Protein AF-A0A5S4GAD7-F1 (afdb_monomer)

Foldseek 3Di:
DAFPDKAWAEEAQVVCVVPPDGHVYYDDHFKTKIKTFDAAFDKDDWDFAQFWKKKKFWPDAKKWKFWDPVRHTDPIDGGDIDTGDGPTIMMIHGNGCVPPVDDRPDPGGTIMMMITHHD

Radius of gyration: 14.47 Å; Cα contacts (8 Å, |Δi|>4): 299; chains: 1; bounding box: 38×26×34 Å

Mean predicted aligned error: 8.07 Å

Structure (mmCIF, N/CA/C/O backbone):
data_AF-A0A5S4GAD7-F1
#
_entry.id   AF-A0A5S4GAD7-F1
#
loop_
_atom_site.group_PDB
_atom_site.id
_atom_site.type_symbol
_atom_site.label_atom_id
_atom_site.label_alt_id
_atom_site.label_comp_id
_atom_site.label_asym_id
_atom_site.label_entity_id
_atom_site.label_seq_id
_atom_site.pdbx_PDB_ins_code
_atom_site.Cartn_x
_atom_site.Cartn_y
_atom_site.Cartn_z
_atom_site.occupancy
_atom_site.B_iso_or_equiv
_atom_site.auth_seq_id
_atom_site.auth_comp_id
_atom_site.auth_asym_id
_atom_site.auth_atom_id
_atom_site.pdbx_PDB_model_num
ATOM 1 N N . MET A 1 1 ? -11.001 7.924 -0.600 1.00 50.38 1 MET A N 1
ATOM 2 C CA . MET A 1 1 ? -9.748 8.706 -0.636 1.00 50.38 1 MET A CA 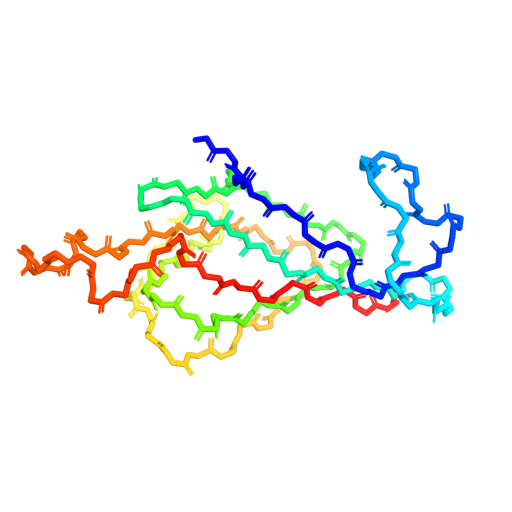1
ATO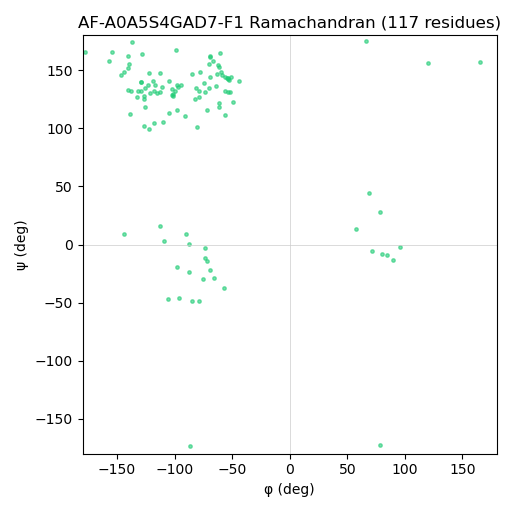M 3 C C . MET A 1 1 ? -8.569 7.747 -0.502 1.00 50.38 1 MET A C 1
ATOM 5 O O . MET A 1 1 ? -8.764 6.618 -0.060 1.00 50.38 1 MET A O 1
ATOM 9 N N . ALA A 1 2 ? -7.377 8.144 -0.961 1.00 71.88 2 ALA A N 1
ATOM 10 C CA . ALA A 1 2 ? -6.158 7.331 -0.879 1.00 71.88 2 ALA A CA 1
ATOM 11 C C . ALA A 1 2 ? -5.430 7.535 0.471 1.00 71.88 2 ALA A C 1
ATOM 13 O O . ALA A 1 2 ? -5.966 8.167 1.375 1.00 71.88 2 ALA A O 1
ATOM 14 N N . ALA A 1 3 ? -4.233 6.962 0.621 1.00 77.06 3 ALA A N 1
ATOM 15 C CA . ALA A 1 3 ? -3.405 7.035 1.829 1.00 77.06 3 ALA A CA 1
ATOM 16 C C . ALA A 1 3 ? -3.322 8.442 2.458 1.00 77.06 3 ALA A C 1
ATOM 18 O O . ALA A 1 3 ? -3.162 9.427 1.743 1.00 77.06 3 ALA A O 1
ATOM 19 N N . LYS A 1 4 ? -3.354 8.516 3.798 1.00 84.62 4 LYS A N 1
ATOM 20 C CA . LYS A 1 4 ? -3.134 9.759 4.557 1.00 84.62 4 LYS A CA 1
ATOM 21 C C . LYS A 1 4 ? -1.650 10.095 4.645 1.00 84.62 4 LYS A C 1
ATOM 23 O O . LYS A 1 4 ? -1.272 11.225 4.375 1.00 84.62 4 LYS A O 1
ATOM 28 N N . ASN A 1 5 ? -0.832 9.112 5.018 1.00 86.88 5 ASN A N 1
ATOM 29 C CA . ASN A 1 5 ? 0.620 9.248 5.075 1.00 86.88 5 ASN A CA 1
ATOM 30 C C . ASN A 1 5 ? 1.272 8.089 4.322 1.00 86.88 5 ASN A C 1
ATOM 32 O O . ASN A 1 5 ? 0.822 6.944 4.421 1.00 86.88 5 ASN A O 1
ATOM 36 N N . ILE A 1 6 ? 2.340 8.389 3.586 1.00 86.44 6 ILE A N 1
ATOM 37 C CA . ILE A 1 6 ? 3.180 7.408 2.900 1.00 86.44 6 ILE A CA 1
ATOM 38 C C . ILE A 1 6 ? 4.613 7.658 3.354 1.00 86.44 6 ILE A C 1
ATOM 40 O O . ILE A 1 6 ? 5.163 8.731 3.131 1.00 86.44 6 ILE A O 1
ATOM 44 N N . PHE A 1 7 ? 5.212 6.660 3.989 1.00 88.75 7 PHE A N 1
ATOM 45 C CA . PHE A 1 7 ? 6.607 6.669 4.401 1.00 88.75 7 PHE A CA 1
ATOM 46 C C . PHE A 1 7 ? 7.386 5.772 3.442 1.00 88.75 7 PHE A C 1
ATOM 48 O O . PHE A 1 7 ? 7.167 4.556 3.409 1.00 88.75 7 PHE A O 1
ATOM 55 N N . PHE A 1 8 ? 8.269 6.367 2.642 1.00 90.31 8 PHE A N 1
ATOM 56 C CA . PHE A 1 8 ? 9.136 5.625 1.736 1.00 90.31 8 PHE A CA 1
ATOM 57 C C . PHE A 1 8 ? 10.327 5.075 2.528 1.00 90.31 8 PHE A C 1
ATOM 59 O O . PHE A 1 8 ? 11.238 5.811 2.896 1.00 90.31 8 PHE A O 1
ATOM 66 N N . LEU A 1 9 ? 10.287 3.787 2.870 1.00 91.19 9 LEU A N 1
ATOM 67 C CA . LEU A 1 9 ? 11.286 3.186 3.751 1.00 91.19 9 LEU A CA 1
ATOM 68 C C . LEU A 1 9 ? 12.525 2.733 2.978 1.00 91.19 9 LEU A C 1
ATOM 70 O O . LEU A 1 9 ? 13.633 3.043 3.388 1.00 91.19 9 LEU A O 1
ATOM 74 N N . LEU A 1 10 ? 12.335 2.004 1.879 1.00 91.62 10 LEU A N 1
ATOM 75 C CA . LEU A 1 10 ? 13.416 1.423 1.081 1.00 91.62 10 LEU A CA 1
ATOM 76 C C . LEU A 1 10 ? 13.108 1.613 -0.401 1.00 91.62 10 LEU A C 1
ATOM 78 O O . LEU A 1 10 ? 12.000 1.272 -0.808 1.00 91.62 10 LEU A O 1
ATOM 82 N N . GLY A 1 11 ? 14.062 2.082 -1.200 1.00 90.00 11 GLY A N 1
ATOM 83 C CA . GLY A 1 11 ? 13.936 2.120 -2.658 1.00 90.00 11 GLY A CA 1
ATOM 84 C C . GLY A 1 11 ? 15.182 2.652 -3.360 1.00 90.00 11 GLY A C 1
ATOM 85 O O . GLY A 1 11 ? 16.049 3.259 -2.732 1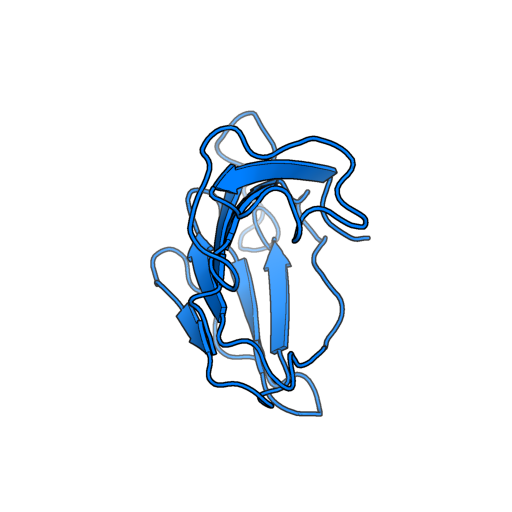.00 90.00 11 GLY A O 1
ATOM 86 N N . ALA A 1 12 ? 15.282 2.459 -4.674 1.00 84.94 12 ALA A N 1
ATOM 87 C CA . ALA A 1 12 ? 16.325 3.111 -5.460 1.00 84.94 12 ALA A CA 1
ATOM 88 C C . ALA A 1 12 ? 16.000 4.598 -5.649 1.00 84.94 12 ALA A C 1
ATOM 90 O O . ALA A 1 12 ? 14.864 4.947 -5.959 1.00 84.94 12 ALA A O 1
ATOM 91 N N . ILE A 1 13 ? 17.006 5.474 -5.547 1.00 74.25 13 ILE A N 1
ATOM 92 C CA . ILE A 1 13 ? 16.833 6.931 -5.728 1.00 74.25 13 ILE A CA 1
ATOM 93 C C . ILE A 1 13 ? 16.224 7.252 -7.100 1.00 74.25 13 ILE A C 1
ATOM 95 O O . ILE A 1 13 ? 15.371 8.125 -7.215 1.00 74.25 13 ILE A O 1
ATOM 99 N N . LYS A 1 14 ? 16.605 6.510 -8.142 1.00 73.50 14 LYS A N 1
ATOM 100 C CA . LYS A 1 14 ? 16.060 6.701 -9.492 1.00 73.50 14 LYS A CA 1
ATOM 101 C C . LYS A 1 14 ? 14.585 6.289 -9.629 1.00 73.50 14 LYS A C 1
ATOM 103 O O . LYS A 1 14 ? 13.906 6.777 -10.516 1.00 73.50 14 LYS A O 1
ATOM 108 N N . ASP A 1 15 ? 14.088 5.424 -8.742 1.00 68.50 15 ASP A N 1
ATOM 109 C CA . ASP A 1 15 ? 12.698 4.947 -8.743 1.00 68.50 15 ASP A CA 1
ATOM 110 C C . ASP A 1 15 ? 11.784 5.857 -7.890 1.00 68.50 15 ASP A C 1
ATOM 112 O O . ASP A 1 15 ? 10.634 5.515 -7.610 1.00 68.50 15 ASP A O 1
ATOM 116 N N . THR A 1 16 ? 12.299 7.011 -7.444 1.00 61.31 16 THR A N 1
ATOM 117 C CA . THR A 1 16 ? 11.574 7.989 -6.615 1.00 61.31 16 THR A CA 1
ATOM 118 C C . THR A 1 16 ? 10.767 9.001 -7.417 1.00 61.31 16 THR A C 1
ATOM 120 O O . THR A 1 16 ? 10.119 9.855 -6.814 1.00 61.31 16 THR A O 1
ATOM 123 N N . GLU A 1 17 ? 10.765 8.923 -8.751 1.00 55.28 17 GLU A N 1
ATOM 124 C CA . GLU A 1 17 ? 9.964 9.821 -9.584 1.00 55.28 17 GLU A CA 1
ATOM 125 C C . GLU A 1 17 ? 8.479 9.743 -9.175 1.00 55.28 17 GLU A C 1
ATOM 127 O O . GLU A 1 17 ? 7.813 8.720 -9.330 1.00 55.28 17 GLU A O 1
ATOM 132 N N . GLY A 1 18 ? 7.970 10.831 -8.585 1.00 56.59 18 GLY A N 1
ATOM 133 C CA . GLY A 1 18 ? 6.601 10.935 -8.063 1.00 56.59 18 GLY A CA 1
ATOM 134 C C . GLY A 1 18 ? 6.429 10.661 -6.562 1.00 56.59 18 GLY A C 1
ATOM 135 O O . GLY A 1 18 ? 5.319 10.808 -6.049 1.00 56.59 18 GLY A O 1
ATOM 136 N N . ALA A 1 19 ? 7.490 10.304 -5.833 1.00 64.69 19 ALA A N 1
ATOM 137 C CA . ALA A 1 19 ? 7.473 10.256 -4.374 1.00 64.69 19 ALA A CA 1
ATOM 138 C C . ALA A 1 19 ? 7.693 11.660 -3.790 1.00 64.69 19 ALA A C 1
ATOM 140 O O . ALA A 1 19 ? 8.589 12.392 -4.202 1.00 64.69 19 ALA A O 1
ATOM 141 N N . SER A 1 20 ? 6.889 12.038 -2.797 1.00 69.44 20 SER A N 1
ATOM 142 C CA . SER A 1 20 ? 7.007 13.331 -2.109 1.00 69.44 20 SER A CA 1
ATOM 143 C C . SER A 1 20 ? 8.205 13.409 -1.153 1.00 69.44 20 SER A C 1
ATOM 145 O O . SER A 1 20 ? 8.546 14.498 -0.696 1.00 69.44 20 SER A O 1
ATOM 147 N N . THR A 1 21 ? 8.854 12.280 -0.858 1.00 76.75 21 THR A N 1
ATOM 148 C CA . THR A 1 21 ? 10.069 12.192 -0.041 1.00 76.75 21 THR A CA 1
ATOM 149 C C . THR A 1 21 ? 11.013 11.106 -0.573 1.00 76.75 21 THR A C 1
ATOM 151 O O . THR A 1 21 ? 10.541 10.100 -1.115 1.00 76.75 21 THR A O 1
ATOM 154 N N . PRO A 1 22 ? 12.343 11.276 -0.427 1.00 83.00 22 PRO A N 1
ATOM 155 C CA . PRO A 1 22 ? 13.303 10.224 -0.749 1.00 83.00 22 PRO A CA 1
ATOM 156 C C . PRO A 1 22 ? 13.156 9.032 0.214 1.00 83.00 22 PRO A C 1
ATOM 158 O O . PRO A 1 22 ? 12.641 9.199 1.325 1.00 83.00 22 PRO A O 1
ATOM 161 N N . PRO A 1 23 ? 13.610 7.828 -0.178 1.00 89.75 23 PRO A N 1
ATOM 162 C CA . PRO A 1 23 ? 13.545 6.665 0.684 1.00 89.75 23 PRO A CA 1
ATOM 163 C C . PRO A 1 23 ? 14.520 6.816 1.857 1.00 89.75 23 PRO A C 1
ATOM 165 O O . PRO A 1 23 ? 15.623 7.338 1.695 1.00 89.75 23 PRO A O 1
ATOM 168 N N . ALA A 1 24 ? 14.131 6.328 3.034 1.00 91.12 24 ALA A N 1
ATOM 169 C CA . ALA A 1 24 ? 14.999 6.336 4.214 1.00 91.12 24 ALA A CA 1
ATOM 170 C C . ALA A 1 24 ? 16.239 5.433 4.048 1.00 91.12 24 ALA A C 1
ATOM 172 O O . ALA A 1 24 ? 17.282 5.700 4.640 1.00 91.12 24 ALA A O 1
ATOM 173 N N . LEU A 1 25 ? 16.124 4.375 3.241 1.00 91.56 25 LEU A N 1
ATOM 174 C CA . LEU A 1 25 ? 17.186 3.440 2.882 1.00 91.56 25 LEU A CA 1
ATOM 175 C C . LEU A 1 25 ? 17.237 3.273 1.361 1.00 91.56 25 LEU A C 1
ATOM 177 O O . LEU A 1 25 ? 16.205 3.156 0.699 1.00 91.56 25 LEU A O 1
ATOM 181 N N . THR A 1 26 ? 18.438 3.210 0.798 1.00 91.75 26 THR A N 1
ATOM 182 C CA . THR A 1 26 ? 18.621 2.950 -0.631 1.00 91.75 26 THR A CA 1
ATOM 183 C C . THR A 1 26 ? 18.614 1.451 -0.930 1.00 91.75 26 THR A C 1
ATOM 185 O O . THR A 1 26 ? 19.057 0.636 -0.121 1.00 91.75 26 THR A O 1
ATOM 188 N N . SER A 1 27 ? 18.106 1.073 -2.102 1.00 87.75 27 SER A N 1
ATOM 189 C CA . SER A 1 27 ? 18.173 -0.297 -2.622 1.00 87.75 27 SER A CA 1
ATOM 190 C C . SER A 1 27 ? 18.538 -0.324 -4.097 1.00 87.75 27 SER A C 1
ATOM 192 O O . SER A 1 27 ? 18.557 0.712 -4.768 1.00 87.75 27 SER A O 1
ATOM 194 N N . ASP A 1 28 ? 18.729 -1.535 -4.616 1.00 87.19 28 ASP A N 1
ATOM 195 C CA . ASP A 1 28 ? 18.762 -1.763 -6.051 1.00 87.19 28 ASP A CA 1
ATOM 196 C C . ASP A 1 28 ? 17.431 -1.373 -6.717 1.00 87.19 28 ASP A C 1
ATOM 198 O O . ASP A 1 28 ? 16.363 -1.426 -6.081 1.00 87.19 28 ASP A O 1
ATOM 202 N N . PRO A 1 29 ? 17.483 -1.000 -8.006 1.00 85.62 29 PRO A N 1
ATOM 203 C CA . PRO A 1 29 ? 16.309 -0.712 -8.818 1.00 85.62 29 PRO A CA 1
ATOM 204 C C . PRO A 1 29 ? 15.246 -1.807 -8.784 1.00 85.62 29 PRO A C 1
ATOM 206 O O . PRO A 1 29 ? 15.550 -2.998 -8.785 1.00 85.62 29 PRO A O 1
ATOM 209 N N . GLY A 1 30 ? 13.982 -1.399 -8.826 1.00 82.75 30 GLY A N 1
ATOM 210 C CA . GLY A 1 30 ? 12.833 -2.299 -8.888 1.00 82.75 30 GLY A CA 1
ATOM 211 C C . GLY A 1 30 ? 12.370 -2.823 -7.529 1.00 82.75 30 GLY A C 1
ATOM 212 O O . GLY A 1 30 ? 11.282 -3.389 -7.456 1.00 82.75 30 GLY A O 1
ATOM 213 N N . THR A 1 31 ? 13.126 -2.594 -6.451 1.00 86.75 31 THR A N 1
ATOM 214 C CA . THR A 1 31 ? 12.689 -2.920 -5.087 1.00 86.75 31 THR A CA 1
ATOM 215 C C . THR A 1 31 ? 12.167 -1.677 -4.386 1.00 86.75 31 THR A C 1
ATOM 217 O O . THR A 1 31 ? 12.826 -0.643 -4.382 1.00 86.75 31 THR A O 1
ATOM 220 N N . SER A 1 32 ? 10.996 -1.762 -3.752 1.00 88.00 32 SER A N 1
ATOM 221 C CA . SER A 1 32 ? 10.534 -0.703 -2.851 1.00 88.00 32 SER A CA 1
ATOM 222 C C . SER A 1 32 ? 9.714 -1.216 -1.669 1.00 88.00 32 SER A C 1
ATOM 224 O O . SER A 1 32 ? 8.955 -2.182 -1.782 1.00 88.00 32 SER A O 1
ATOM 226 N N . ILE A 1 33 ? 9.860 -0.545 -0.526 1.00 90.94 33 ILE A N 1
ATOM 227 C CA . ILE A 1 33 ? 9.071 -0.763 0.689 1.00 90.94 33 ILE A CA 1
ATOM 228 C C . ILE A 1 33 ? 8.474 0.565 1.130 1.00 90.94 33 ILE A C 1
ATOM 230 O O . ILE A 1 33 ? 9.191 1.536 1.378 1.00 90.94 33 ILE A O 1
ATOM 234 N N . PHE A 1 34 ? 7.156 0.574 1.293 1.00 88.81 34 PHE A N 1
ATOM 235 C CA . PHE A 1 34 ? 6.418 1.697 1.855 1.00 88.81 34 PHE A CA 1
ATOM 236 C C . PHE A 1 34 ? 5.699 1.270 3.128 1.00 88.81 34 PHE A C 1
ATOM 238 O O . PHE A 1 34 ? 5.114 0.187 3.172 1.00 88.81 34 PHE A O 1
ATOM 245 N N . ILE A 1 35 ? 5.676 2.148 4.128 1.00 89.38 35 ILE A N 1
ATOM 246 C CA . ILE A 1 35 ? 4.711 2.077 5.227 1.00 89.38 35 ILE A CA 1
ATOM 247 C C . ILE A 1 35 ? 3.631 3.107 4.933 1.00 89.38 35 ILE A C 1
ATOM 249 O O . ILE A 1 35 ? 3.927 4.261 4.635 1.00 89.38 35 ILE A O 1
ATOM 253 N N . VAL A 1 36 ? 2.372 2.695 4.986 1.00 87.19 36 VAL A N 1
ATOM 254 C CA . VAL A 1 36 ? 1.247 3.544 4.601 1.00 87.19 36 VAL A CA 1
ATOM 255 C C . VAL A 1 36 ? 0.244 3.610 5.738 1.00 87.19 36 VAL A C 1
ATOM 257 O O . VAL A 1 36 ? -0.112 2.584 6.312 1.00 87.19 36 VAL A O 1
ATOM 260 N N . GLU A 1 37 ? -0.233 4.813 6.033 1.00 88.75 37 GLU A N 1
ATOM 261 C CA . GLU A 1 37 ? -1.374 5.044 6.912 1.00 88.75 37 GLU A CA 1
ATOM 262 C C . GLU A 1 37 ? -2.616 5.354 6.092 1.00 88.75 37 GLU A C 1
ATOM 264 O O . GLU A 1 37 ? -2.593 6.200 5.194 1.00 88.75 37 GLU A O 1
ATOM 269 N N . CYS A 1 38 ? -3.729 4.717 6.439 1.00 86.50 38 CYS A N 1
ATOM 270 C CA . CYS A 1 38 ? -5.012 4.990 5.806 1.00 86.50 38 CYS A CA 1
ATOM 271 C C . CYS A 1 38 ? -6.090 5.179 6.876 1.00 86.50 38 CYS A C 1
ATOM 273 O O . CYS A 1 38 ? -6.167 4.356 7.790 1.00 86.50 38 CYS A O 1
ATOM 275 N N . PRO A 1 39 ? -6.920 6.232 6.812 1.00 88.56 39 PRO A N 1
ATOM 276 C CA . PRO A 1 39 ? -8.043 6.394 7.728 1.00 88.56 39 PRO A CA 1
ATOM 277 C C . PRO A 1 39 ? -9.069 5.256 7.592 1.00 88.56 39 PRO A C 1
ATOM 279 O O . PRO A 1 39 ? -9.182 4.654 6.522 1.00 88.56 39 PRO A O 1
ATOM 282 N N . PRO A 1 40 ? -9.845 4.948 8.647 1.00 86.88 40 PRO A N 1
ATOM 283 C CA . PRO A 1 40 ? -10.992 4.054 8.533 1.00 86.88 40 PRO A CA 1
ATOM 284 C C . PRO A 1 40 ? -11.946 4.460 7.404 1.00 86.88 40 PRO A C 1
ATOM 286 O O . PRO A 1 40 ? -12.355 5.613 7.312 1.00 86.88 40 PRO A O 1
ATOM 289 N N . GLY A 1 41 ? -12.330 3.499 6.568 1.00 86.38 41 GLY A N 1
ATOM 290 C CA . GLY A 1 41 ? -13.197 3.697 5.408 1.00 86.38 41 GLY A CA 1
ATOM 291 C C . GLY A 1 41 ? -12.471 4.027 4.106 1.00 86.38 41 GLY A C 1
ATOM 292 O O . GLY A 1 41 ? -13.090 3.896 3.049 1.00 86.38 41 GLY A O 1
ATOM 293 N N . ASP A 1 42 ? -11.185 4.364 4.163 1.00 88.75 42 ASP A N 1
ATOM 294 C CA . ASP A 1 42 ? -10.380 4.701 2.992 1.00 88.75 42 ASP A CA 1
ATOM 295 C C . ASP A 1 42 ? -9.518 3.535 2.493 1.00 88.75 42 ASP A C 1
ATOM 297 O O . ASP A 1 42 ? -9.378 2.488 3.135 1.00 88.75 42 ASP A O 1
ATOM 301 N N . GLY A 1 43 ? -8.973 3.714 1.289 1.00 86.25 43 GLY A N 1
ATOM 302 C CA . GLY A 1 43 ? -8.168 2.719 0.598 1.00 86.25 43 GLY A CA 1
ATOM 303 C C . GLY A 1 43 ? -7.976 3.044 -0.887 1.00 86.25 43 GLY A C 1
ATOM 304 O O . GLY A 1 43 ? -8.782 3.786 -1.457 1.00 86.25 43 GLY A O 1
ATOM 305 N N . PRO A 1 44 ? -6.920 2.526 -1.545 1.00 86.69 44 PRO A N 1
ATOM 306 C CA . PRO A 1 44 ? -6.783 2.652 -2.992 1.00 86.69 44 PRO A CA 1
ATOM 307 C C . PRO A 1 44 ? -7.972 2.022 -3.728 1.00 86.69 44 PRO A C 1
ATOM 309 O O . PRO A 1 44 ? -8.504 0.991 -3.313 1.00 86.69 44 PRO A O 1
ATOM 312 N N . ALA A 1 45 ? -8.340 2.626 -4.860 1.00 88.25 45 ALA A N 1
ATOM 313 C CA . ALA A 1 45 ? -9.323 2.063 -5.777 1.00 88.25 45 ALA A CA 1
ATOM 314 C C . ALA A 1 45 ? -8.866 0.703 -6.328 1.00 88.25 45 ALA A C 1
ATOM 316 O O . ALA A 1 45 ? -7.692 0.336 -6.240 1.00 88.25 45 ALA A O 1
ATOM 317 N N . LEU A 1 46 ? -9.805 -0.038 -6.908 1.00 88.88 46 LEU A N 1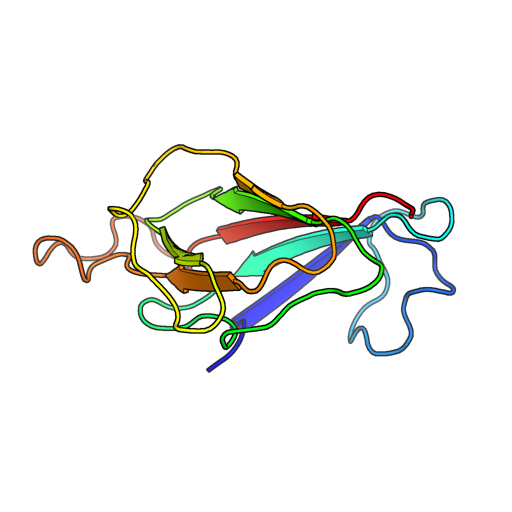
ATOM 318 C CA . LEU A 1 46 ? -9.542 -1.314 -7.560 1.00 88.88 46 LEU A CA 1
ATOM 319 C C . LEU A 1 46 ? -8.575 -1.108 -8.742 1.00 88.88 46 LEU A C 1
ATOM 321 O O . LEU A 1 46 ? -8.873 -0.342 -9.653 1.00 88.88 46 LEU A O 1
ATOM 325 N N . HIS A 1 47 ? -7.395 -1.733 -8.697 1.00 89.88 47 HIS A N 1
ATOM 326 C CA . HIS A 1 47 ? -6.362 -1.594 -9.732 1.00 89.88 47 HIS A CA 1
ATOM 327 C C . HIS A 1 47 ? -5.439 -2.820 -9.784 1.00 89.88 47 HIS A C 1
ATOM 329 O O . HIS A 1 47 ? -5.369 -3.603 -8.834 1.00 89.88 47 HIS A O 1
ATOM 335 N N . ALA A 1 48 ? -4.665 -2.950 -10.861 1.00 86.62 48 ALA A N 1
ATOM 336 C CA . ALA A 1 48 ? -3.617 -3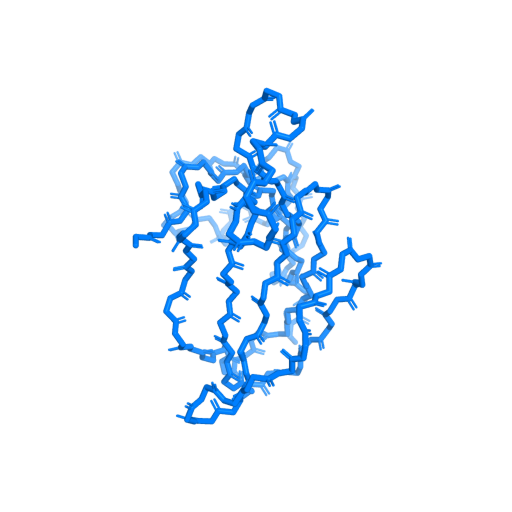.957 -11.019 1.00 86.62 48 ALA A CA 1
ATOM 337 C C . ALA A 1 48 ? -2.261 -3.288 -11.281 1.00 86.62 48 ALA A C 1
ATOM 339 O O . ALA A 1 48 ? -2.182 -2.239 -11.918 1.00 86.62 48 ALA A O 1
ATOM 340 N N . HIS A 1 49 ? -1.179 -3.907 -10.811 1.00 83.50 49 HIS A N 1
ATOM 341 C CA . HIS A 1 49 ? 0.172 -3.572 -11.264 1.00 83.50 49 HIS A CA 1
ATOM 342 C C . HIS A 1 49 ? 0.571 -4.587 -12.333 1.00 83.50 49 HIS A C 1
ATOM 344 O O . HIS A 1 49 ? 0.667 -5.775 -12.041 1.00 83.50 49 HIS A O 1
ATOM 350 N N . LEU A 1 50 ? 0.778 -4.133 -13.571 1.00 83.19 50 LEU A N 1
ATOM 351 C CA . LEU A 1 50 ? 1.019 -5.032 -14.710 1.00 83.19 50 LEU A CA 1
ATOM 352 C C . LEU A 1 50 ? 2.421 -5.638 -14.720 1.00 83.19 50 LEU A C 1
ATOM 354 O O . LEU A 1 50 ? 2.615 -6.737 -15.222 1.00 83.19 50 LEU A O 1
ATOM 358 N N . LYS A 1 51 ? 3.395 -4.910 -14.175 1.00 81.94 51 LYS A N 1
ATOM 359 C CA . LYS A 1 51 ? 4.790 -5.349 -14.126 1.00 81.94 51 LYS A CA 1
ATOM 360 C C . LYS A 1 51 ? 5.156 -5.767 -12.711 1.00 81.94 51 LYS A C 1
ATOM 362 O O . LYS A 1 51 ? 5.681 -6.847 -12.512 1.00 81.94 51 LYS A O 1
ATOM 367 N N . THR A 1 52 ? 4.806 -4.959 -11.717 1.00 77.88 52 THR A N 1
ATOM 368 C CA . THR A 1 52 ? 5.245 -5.146 -10.331 1.00 77.88 52 THR A CA 1
ATOM 369 C C . THR A 1 52 ? 4.454 -6.223 -9.589 1.00 77.88 52 THR A C 1
ATOM 371 O O . THR A 1 52 ? 3.223 -6.192 -9.552 1.00 77.88 52 THR A O 1
ATOM 374 N N . ARG A 1 53 ? 5.164 -7.131 -8.912 1.00 81.88 53 ARG A N 1
ATOM 375 C CA . ARG A 1 53 ? 4.574 -7.963 -7.854 1.00 81.88 53 ARG A CA 1
ATOM 376 C C . ARG A 1 53 ? 4.451 -7.139 -6.585 1.00 81.88 53 ARG A C 1
ATOM 378 O O . ARG A 1 53 ? 5.267 -6.264 -6.328 1.00 81.88 53 ARG A O 1
ATOM 385 N N . GLU A 1 54 ? 3.445 -7.419 -5.775 1.00 82.44 54 GLU A N 1
ATOM 386 C CA . GLU A 1 54 ? 3.199 -6.628 -4.577 1.00 82.44 54 GLU A CA 1
ATOM 387 C C . GLU A 1 54 ? 2.772 -7.512 -3.421 1.00 82.44 54 GLU A C 1
ATOM 389 O O . GLU A 1 54 ? 1.913 -8.375 -3.573 1.00 82.44 54 GLU A O 1
ATOM 394 N N . THR A 1 55 ? 3.376 -7.291 -2.261 1.00 83.44 55 THR A N 1
ATOM 395 C CA . THR A 1 55 ? 2.963 -7.902 -1.003 1.00 83.44 55 THR A CA 1
ATOM 396 C C . THR A 1 55 ? 2.474 -6.817 -0.069 1.00 83.44 55 THR A C 1
ATOM 398 O O . THR A 1 55 ? 3.135 -5.799 0.136 1.00 83.44 55 THR A O 1
ATOM 401 N N . PHE A 1 56 ? 1.304 -7.060 0.491 1.00 83.12 56 PHE A N 1
ATOM 402 C CA . PHE A 1 56 ? 0.651 -6.211 1.454 1.00 83.12 56 PHE A CA 1
ATOM 403 C C . PHE A 1 56 ? 0.650 -6.896 2.815 1.00 83.12 56 PHE A C 1
ATOM 405 O O . PHE A 1 56 ? 0.359 -8.084 2.921 1.00 83.12 56 PHE A O 1
ATOM 412 N N . MET A 1 57 ? 0.966 -6.155 3.866 1.00 85.81 57 MET A N 1
ATOM 413 C CA . MET A 1 57 ? 0.985 -6.686 5.223 1.00 85.81 57 MET A CA 1
ATOM 414 C C . MET A 1 57 ? 0.376 -5.656 6.172 1.00 85.81 57 MET A C 1
ATOM 416 O O . MET A 1 57 ? 0.977 -4.598 6.368 1.00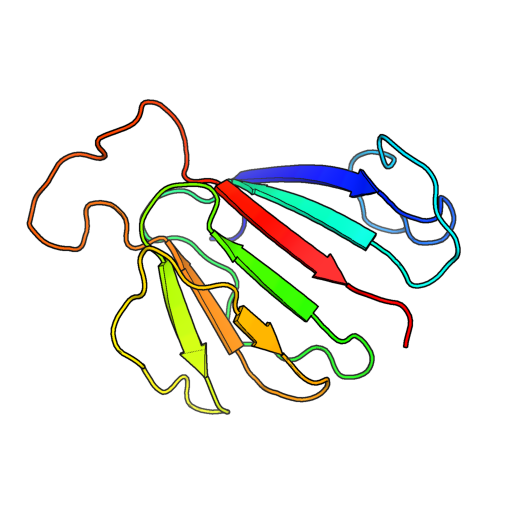 85.81 57 MET A O 1
ATOM 420 N N . PRO A 1 58 ? -0.799 -5.931 6.764 1.00 83.38 58 PRO A N 1
ATOM 421 C CA . PRO A 1 58 ? -1.303 -5.134 7.874 1.00 83.38 58 PRO A CA 1
ATOM 422 C C . PRO A 1 58 ? -0.275 -5.101 9.010 1.00 83.38 58 PRO A C 1
ATOM 424 O O . PRO A 1 58 ? 0.239 -6.146 9.399 1.00 83.38 58 PRO A O 1
ATOM 427 N N . ILE A 1 59 ? 0.021 -3.913 9.540 1.00 84.69 59 ILE A N 1
ATOM 428 C CA . ILE A 1 59 ? 0.767 -3.758 10.801 1.00 84.69 59 ILE A CA 1
ATOM 429 C C . ILE A 1 59 ? -0.235 -3.574 11.942 1.00 84.69 59 ILE A C 1
ATOM 431 O O . ILE A 1 59 ? -0.116 -4.193 12.993 1.00 84.69 59 ILE A O 1
ATOM 435 N N . THR A 1 60 ? -1.236 -2.714 11.727 1.00 84.25 60 THR A N 1
ATOM 436 C CA . THR A 1 60 ? -2.312 -2.441 12.685 1.00 84.25 60 THR A CA 1
ATOM 437 C C . THR A 1 60 ? -3.660 -2.286 11.982 1.00 84.25 60 THR A C 1
ATOM 439 O O . THR A 1 60 ? -3.735 -2.021 10.778 1.00 84.25 60 THR A O 1
ATOM 442 N N . GLY A 1 61 ? -4.737 -2.411 12.763 1.00 81.75 61 GLY A N 1
ATOM 443 C CA . GLY A 1 61 ? -6.117 -2.282 12.298 1.00 81.75 61 GLY A CA 1
ATOM 444 C C . GLY A 1 61 ? -6.645 -3.517 11.571 1.00 81.75 61 GLY A C 1
ATOM 445 O O . GLY A 1 61 ? -6.014 -4.568 11.536 1.00 81.75 61 GLY A O 1
ATOM 446 N N . THR A 1 62 ? -7.838 -3.384 11.000 1.00 83.00 62 THR A N 1
ATOM 447 C CA . THR A 1 62 ? -8.507 -4.443 10.239 1.00 83.00 62 THR A CA 1
ATOM 448 C C . THR A 1 62 ? -8.705 -4.000 8.803 1.00 83.00 62 THR A C 1
ATOM 450 O O . THR A 1 62 ? -9.204 -2.901 8.540 1.00 83.00 62 THR A O 1
ATOM 453 N N . TRP A 1 63 ? -8.341 -4.875 7.869 1.00 82.94 63 TRP A N 1
ATOM 454 C CA . TRP A 1 63 ? -8.332 -4.559 6.449 1.00 82.94 63 TRP A CA 1
ATOM 455 C C . TRP A 1 63 ? -9.212 -5.531 5.672 1.00 82.94 63 TRP A C 1
ATOM 457 O O . TRP A 1 63 ? -9.217 -6.744 5.893 1.00 82.94 63 TRP A O 1
ATOM 467 N N . GLN A 1 64 ? -9.973 -4.971 4.740 1.00 84.88 64 GLN A N 1
ATOM 468 C CA . GLN A 1 64 ? -10.661 -5.718 3.706 1.00 84.88 64 GLN A CA 1
ATOM 469 C C . GLN A 1 64 ? -9.827 -5.658 2.436 1.00 84.88 64 GLN A C 1
ATOM 471 O O . GLN A 1 64 ? -9.329 -4.603 2.047 1.00 84.88 64 GLN A O 1
ATOM 476 N N . ILE A 1 65 ? -9.717 -6.798 1.777 1.00 82.81 65 ILE A N 1
ATOM 477 C CA . ILE A 1 65 ? -9.028 -6.929 0.501 1.00 82.81 65 ILE A CA 1
ATOM 478 C C . ILE A 1 65 ? -10.098 -7.257 -0.527 1.00 82.81 65 ILE A C 1
ATOM 480 O O . ILE A 1 65 ? -10.922 -8.118 -0.266 1.00 82.81 65 ILE A O 1
ATOM 484 N N . LEU A 1 66 ? -10.128 -6.558 -1.652 1.00 84.44 66 LEU A N 1
ATOM 485 C CA . LEU A 1 66 ? -11.000 -6.859 -2.788 1.00 84.44 66 LEU A CA 1
ATOM 486 C C . LEU A 1 66 ? -10.143 -7.495 -3.880 1.00 84.44 66 LEU A C 1
ATOM 488 O O . LEU A 1 66 ? -9.013 -7.040 -4.082 1.00 84.44 66 LEU A O 1
ATOM 492 N N . TYR A 1 67 ? -10.659 -8.505 -4.576 1.00 84.25 67 TYR A N 1
ATOM 493 C CA . TYR A 1 67 ? -9.957 -9.168 -5.679 1.00 84.25 67 TYR A CA 1
ATOM 494 C C . TYR A 1 67 ? -10.798 -9.247 -6.950 1.00 84.25 67 TYR A C 1
ATOM 496 O O . TYR A 1 67 ? -12.000 -9.008 -6.923 1.00 84.25 67 TYR A O 1
ATOM 504 N N . GLY A 1 68 ? -10.107 -9.531 -8.053 1.00 80.69 68 GLY A N 1
ATOM 505 C CA . GLY A 1 68 ? -10.677 -9.702 -9.382 1.00 80.69 68 GLY A CA 1
ATOM 506 C C . GLY A 1 68 ? -11.283 -8.434 -9.960 1.00 80.69 68 GLY A C 1
ATOM 507 O O . GLY A 1 68 ? -11.317 -7.366 -9.341 1.00 80.69 68 GLY A O 1
ATOM 508 N N . ASP A 1 69 ? -11.716 -8.546 -11.207 1.00 85.19 69 ASP A N 1
ATOM 509 C CA . ASP A 1 69 ? -12.057 -7.383 -12.025 1.00 85.19 69 ASP A CA 1
ATOM 510 C C . ASP A 1 69 ? -13.356 -6.707 -11.575 1.00 85.19 69 ASP A C 1
ATOM 512 O O . ASP A 1 69 ? -13.623 -5.563 -11.941 1.00 85.19 69 ASP A O 1
ATOM 516 N N . ARG A 1 70 ? -14.147 -7.388 -10.734 1.00 85.62 70 ARG A N 1
ATOM 517 C CA . ARG A 1 70 ? -15.385 -6.860 -10.147 1.00 85.62 70 ARG A CA 1
ATOM 518 C C . ARG A 1 70 ? -15.275 -6.560 -8.651 1.00 85.62 70 ARG A C 1
ATOM 520 O O . ARG A 1 70 ? -16.264 -6.145 -8.049 1.00 85.62 70 ARG A O 1
ATOM 527 N N . GLY A 1 71 ? -14.098 -6.729 -8.044 1.00 80.25 71 GLY A N 1
ATOM 528 C CA . GLY A 1 71 ? -13.892 -6.458 -6.620 1.00 80.25 71 GLY A CA 1
ATOM 529 C C . GLY A 1 71 ? -14.626 -7.444 -5.708 1.00 80.25 71 GLY A C 1
ATOM 530 O O . GLY A 1 71 ? -15.260 -7.036 -4.731 1.00 80.25 71 GLY A O 1
ATOM 531 N N . GLU A 1 72 ? -14.550 -8.735 -6.029 1.00 84.19 72 GLU A N 1
ATOM 532 C CA . GLU A 1 72 ? -15.040 -9.816 -5.185 1.00 84.19 72 GLU A CA 1
ATOM 533 C C . GLU A 1 72 ? -14.445 -9.726 -3.765 1.00 84.19 72 GLU A C 1
ATOM 535 O O . GLU A 1 72 ? -13.294 -9.326 -3.556 1.00 84.19 72 GLU A O 1
ATOM 540 N N . ARG A 1 73 ? -15.271 -10.054 -2.763 1.00 71.56 73 ARG A N 1
ATOM 541 C CA . ARG A 1 73 ? -14.995 -9.806 -1.342 1.00 71.56 73 ARG A CA 1
ATOM 542 C C . ARG A 1 73 ? -14.728 -11.114 -0.590 1.00 71.56 73 ARG A C 1
ATOM 544 O O . ARG A 1 73 ? -15.688 -11.807 -0.257 1.00 71.56 73 ARG A O 1
ATOM 551 N N . PRO A 1 74 ? -13.474 -11.428 -0.228 1.00 66.38 74 PRO A N 1
ATOM 552 C CA . PRO A 1 74 ? -13.203 -12.370 0.841 1.00 66.38 74 PRO A CA 1
ATOM 553 C C . PRO A 1 74 ? -13.624 -11.757 2.189 1.00 66.38 74 PRO A C 1
ATOM 555 O O . PRO A 1 74 ? -13.734 -10.528 2.320 1.00 66.38 74 PRO A O 1
ATOM 558 N N . PRO A 1 75 ? -13.817 -12.589 3.224 1.00 63.62 75 PRO A N 1
ATOM 559 C CA . PRO A 1 75 ? -13.989 -12.092 4.580 1.00 63.62 75 PRO A CA 1
ATOM 560 C C . PRO A 1 75 ? -12.793 -11.204 4.996 1.00 63.62 75 PRO A C 1
ATOM 562 O O . PRO A 1 75 ? -11.657 -11.487 4.595 1.00 63.62 75 PRO A O 1
ATOM 565 N N . PRO A 1 76 ? -13.027 -10.128 5.776 1.00 64.31 76 PRO A N 1
ATOM 566 C CA . PRO A 1 76 ? -11.963 -9.278 6.309 1.00 64.31 76 PRO A CA 1
ATOM 567 C C . PRO A 1 76 ? -10.922 -10.103 7.068 1.00 64.31 76 PRO A C 1
ATOM 569 O O . PRO A 1 76 ? -11.277 -11.053 7.766 1.00 64.31 76 PRO A O 1
ATOM 572 N N . ARG A 1 77 ? -9.645 -9.730 6.955 1.00 62.03 77 ARG A N 1
ATOM 573 C CA . ARG A 1 77 ? -8.545 -10.419 7.644 1.00 62.03 77 ARG A CA 1
ATOM 574 C C . ARG A 1 77 ? -7.872 -9.470 8.628 1.00 62.03 77 ARG A C 1
ATOM 576 O O . ARG A 1 77 ? -7.658 -8.297 8.316 1.00 62.03 77 ARG A O 1
ATOM 583 N N . ALA A 1 78 ? -7.570 -9.978 9.819 1.00 51.91 78 ALA A N 1
ATOM 584 C CA . ALA A 1 78 ? -6.930 -9.211 10.886 1.00 51.91 78 ALA A CA 1
ATOM 585 C C . ALA A 1 78 ? -5.406 -9.433 10.951 1.00 51.91 78 ALA A C 1
ATOM 587 O O . ALA A 1 78 ? -4.703 -8.606 11.517 1.00 51.91 78 ALA A O 1
ATOM 588 N N . ASP A 1 79 ? -4.895 -10.515 10.359 1.00 49.69 79 ASP A N 1
ATOM 589 C CA . ASP A 1 79 ? -3.594 -11.103 10.711 1.00 49.69 79 ASP A CA 1
ATOM 590 C C . ASP A 1 79 ? -2.803 -11.690 9.520 1.00 49.69 79 ASP A C 1
ATOM 592 O O . ASP A 1 79 ? -1.769 -12.326 9.700 1.00 49.69 79 ASP A O 1
ATOM 596 N N . GLY A 1 80 ? -3.247 -11.471 8.280 1.00 52.72 80 GLY A N 1
ATOM 597 C CA . GLY A 1 80 ? -2.665 -12.128 7.106 1.00 52.72 80 GLY A CA 1
ATOM 598 C C . GLY A 1 80 ? -1.726 -11.252 6.278 1.00 52.72 80 GLY A C 1
ATOM 599 O O . GLY A 1 80 ? -2.120 -10.182 5.812 1.00 52.72 80 GLY A O 1
ATOM 600 N N . HIS A 1 81 ? -0.517 -11.750 6.002 1.00 58.72 81 HIS A N 1
ATOM 601 C CA . HIS A 1 81 ? 0.280 -11.300 4.859 1.00 58.72 81 HIS A CA 1
ATOM 602 C C . HIS A 1 81 ? -0.442 -11.650 3.562 1.00 58.72 81 HIS A C 1
ATOM 604 O O . HIS A 1 81 ? -0.929 -12.769 3.395 1.00 58.72 81 HIS A O 1
ATOM 610 N N . ASP A 1 82 ? -0.469 -10.713 2.625 1.00 63.66 82 ASP A N 1
ATOM 611 C CA . ASP A 1 82 ? -1.185 -10.871 1.379 1.00 63.66 82 ASP A CA 1
ATOM 612 C C . ASP A 1 82 ? -0.292 -10.604 0.164 1.00 63.66 82 ASP A C 1
ATOM 614 O O . ASP A 1 82 ? 0.018 -9.463 -0.177 1.00 63.66 82 ASP A O 1
ATOM 618 N N . ARG A 1 83 ? 0.158 -11.678 -0.496 1.00 59.00 83 ARG A N 1
ATOM 619 C CA . ARG A 1 83 ? 1.047 -11.616 -1.669 1.00 59.00 83 ARG A CA 1
ATOM 620 C C . ARG A 1 83 ? 0.241 -11.647 -2.965 1.00 59.00 83 ARG A C 1
ATOM 622 O O . ARG A 1 83 ? -0.702 -12.429 -3.104 1.00 59.00 83 ARG A O 1
ATOM 629 N N . ARG A 1 84 ? 0.613 -10.809 -3.936 1.00 65.81 84 ARG A N 1
ATOM 630 C CA . ARG A 1 84 ? -0.088 -10.673 -5.219 1.00 65.81 84 ARG A CA 1
ATOM 631 C C . ARG A 1 84 ? 0.860 -10.770 -6.410 1.00 65.81 84 ARG A C 1
ATOM 633 O O . ARG A 1 84 ? 1.914 -10.129 -6.451 1.00 65.81 84 ARG A O 1
ATOM 640 N N . ALA A 1 85 ? 0.453 -11.588 -7.379 1.00 57.12 85 ALA A N 1
ATOM 641 C CA . ALA A 1 85 ? 1.078 -11.670 -8.690 1.00 57.12 85 ALA A CA 1
ATOM 642 C C . ALA A 1 85 ? 0.791 -10.397 -9.503 1.00 57.12 85 ALA A C 1
ATOM 644 O O . ALA A 1 85 ? -0.203 -9.705 -9.266 1.00 57.12 85 ALA A O 1
ATOM 645 N N . ALA A 1 86 ? 1.671 -10.096 -10.456 1.00 66.62 86 ALA A N 1
ATOM 646 C CA . ALA A 1 86 ? 1.439 -9.031 -11.421 1.00 66.62 86 ALA A CA 1
ATOM 647 C C . ALA A 1 86 ? 0.163 -9.320 -12.236 1.00 66.62 86 ALA A C 1
ATOM 649 O O . ALA A 1 86 ? -0.187 -10.478 -12.460 1.00 66.62 86 ALA A O 1
ATOM 650 N N . GLY A 1 87 ? -0.544 -8.268 -12.647 1.00 73.56 87 GLY A N 1
ATOM 651 C CA . GLY A 1 87 ? -1.763 -8.359 -13.457 1.00 73.56 87 GLY A CA 1
ATOM 652 C C . GLY A 1 87 ? -3.044 -8.704 -12.691 1.00 73.56 87 GLY A C 1
ATOM 653 O O . GLY A 1 87 ? -4.122 -8.589 -13.257 1.00 73.56 87 GLY A O 1
ATOM 654 N N . VAL A 1 88 ? -2.969 -9.062 -11.407 1.00 81.25 88 VAL A N 1
ATOM 655 C CA . VAL A 1 88 ? -4.172 -9.311 -10.597 1.00 81.25 88 VAL A CA 1
ATOM 656 C C . VAL A 1 88 ? -4.777 -7.982 -10.149 1.00 81.25 88 VAL A C 1
ATOM 658 O O . VAL A 1 88 ? -4.085 -7.164 -9.542 1.00 81.25 88 VAL A O 1
ATOM 661 N N . THR A 1 89 ? -6.068 -7.782 -10.413 1.00 87.88 89 THR A N 1
ATOM 662 C CA . THR A 1 89 ? -6.850 -6.634 -9.938 1.00 87.88 89 THR A CA 1
ATOM 663 C C . THR A 1 89 ? -7.162 -6.768 -8.443 1.00 87.88 89 THR A C 1
ATOM 665 O O . THR A 1 89 ? -7.580 -7.828 -7.974 1.00 87.88 89 THR A O 1
ATOM 668 N N . ARG A 1 90 ? -6.915 -5.704 -7.667 1.00 87.12 90 ARG A N 1
ATOM 669 C CA . ARG A 1 90 ? -7.117 -5.679 -6.211 1.00 87.12 90 ARG A CA 1
ATOM 670 C C . ARG A 1 90 ? -7.307 -4.279 -5.638 1.00 87.12 90 ARG A C 1
ATOM 672 O O . ARG A 1 90 ? -6.853 -3.290 -6.212 1.00 87.12 90 ARG A O 1
ATOM 679 N N . ALA A 1 91 ? -7.934 -4.215 -4.469 1.00 87.38 91 ALA A N 1
ATOM 680 C CA . ALA A 1 91 ? -7.983 -3.031 -3.615 1.00 87.38 91 ALA A CA 1
ATOM 681 C C . ALA A 1 91 ? -7.832 -3.424 -2.144 1.00 87.38 91 ALA A C 1
ATOM 683 O O . ALA A 1 91 ? -8.159 -4.541 -1.749 1.00 87.38 91 ALA A O 1
ATOM 684 N N . PHE A 1 92 ? -7.366 -2.480 -1.333 1.00 85.81 92 PHE A N 1
ATOM 685 C CA . PHE A 1 92 ? -7.247 -2.627 0.115 1.00 85.81 92 PHE A CA 1
ATOM 686 C C . PHE A 1 92 ? -8.074 -1.525 0.750 1.00 85.81 92 PHE A C 1
ATOM 688 O O . PHE A 1 92 ? -7.936 -0.372 0.361 1.00 85.81 92 PHE A O 1
ATOM 695 N N . LYS A 1 93 ? -8.930 -1.863 1.705 1.00 86.94 93 LYS A N 1
ATOM 696 C CA . LYS A 1 93 ? -9.769 -0.904 2.414 1.00 86.94 93 LYS A CA 1
ATOM 697 C C . LYS A 1 93 ? -9.569 -1.072 3.905 1.00 86.94 93 LYS A C 1
ATOM 699 O O . LYS A 1 93 ? -9.723 -2.174 4.433 1.00 86.94 93 LYS A O 1
ATOM 704 N N . ASN A 1 94 ? -9.263 0.019 4.589 1.00 87.31 94 ASN A N 1
ATOM 705 C CA . ASN A 1 94 ? -9.257 0.023 6.036 1.00 87.31 94 ASN A CA 1
ATOM 706 C C . ASN A 1 94 ? -10.707 -0.045 6.529 1.00 87.31 94 ASN A C 1
ATOM 708 O O . ASN A 1 94 ? -11.495 0.868 6.295 1.00 87.31 94 ASN A O 1
ATOM 712 N N . VAL A 1 95 ? -11.066 -1.126 7.214 1.00 86.06 95 VAL A N 1
ATOM 713 C CA . VAL A 1 95 ? -12.410 -1.347 7.778 1.00 86.06 95 VAL A CA 1
ATOM 714 C C . VAL A 1 95 ? -12.394 -1.341 9.307 1.00 86.06 95 VAL A C 1
ATOM 716 O O . VAL A 1 95 ? -13.352 -1.767 9.954 1.00 86.06 95 VAL A O 1
ATOM 719 N N . SER A 1 96 ? -11.311 -0.837 9.904 1.00 81.19 96 SER A N 1
ATOM 720 C CA . SER A 1 96 ? -11.197 -0.658 11.352 1.00 81.19 96 SER A CA 1
ATOM 721 C C . SER A 1 96 ? -12.375 0.160 11.881 1.00 81.19 96 SER A C 1
ATOM 723 O O . SER A 1 96 ? -12.724 1.194 11.319 1.00 81.19 96 SER A O 1
ATOM 725 N N . GLY A 1 97 ? -13.017 -0.314 12.947 1.00 73.62 97 GLY A N 1
ATOM 726 C CA . GLY A 1 97 ? -14.194 0.328 13.543 1.00 73.62 97 GLY A CA 1
ATOM 727 C C . GLY A 1 97 ? -15.494 0.242 12.729 1.00 73.62 97 GLY A C 1
ATOM 728 O O . GLY A 1 97 ? -16.543 0.626 13.236 1.00 73.62 97 GLY A O 1
ATOM 729 N N . GLN A 1 98 ? -15.461 -0.303 11.505 1.00 69.50 98 GLN A N 1
ATOM 730 C CA . GLN A 1 98 ? -16.667 -0.630 10.726 1.00 69.50 98 GLN A CA 1
ATOM 731 C C . GLN A 1 98 ? -17.182 -2.039 11.043 1.00 69.50 98 GLN A C 1
ATOM 733 O O . GLN A 1 98 ? -18.365 -2.328 10.886 1.00 69.50 98 GLN A O 1
ATOM 738 N N . LEU A 1 99 ? -16.301 -2.911 11.535 1.00 58.19 99 LEU A N 1
ATOM 739 C CA . LEU A 1 99 ? -16.656 -4.223 12.054 1.00 58.19 99 LEU A CA 1
ATOM 740 C C . LEU A 1 99 ? -16.919 -4.081 13.565 1.00 58.19 99 LEU A C 1
ATOM 742 O O . LEU A 1 99 ? -15.997 -3.832 14.338 1.00 58.19 99 LEU A O 1
ATOM 746 N N . LEU A 1 100 ? -18.187 -4.229 13.966 1.00 45.94 100 LEU A N 1
ATOM 747 C CA . LEU A 1 100 ? -18.677 -4.344 15.355 1.00 45.94 100 LEU A CA 1
ATOM 748 C C . LEU A 1 100 ? -18.799 -3.072 16.218 1.00 45.94 100 LEU A C 1
ATOM 750 O O . LEU A 1 100 ? -18.701 -3.184 17.437 1.00 45.94 100 LEU A O 1
ATOM 754 N N . GLY A 1 101 ? -19.017 -1.872 15.667 1.00 44.56 101 GLY A N 1
ATOM 755 C CA . GLY A 1 101 ? -19.314 -0.679 16.495 1.00 44.56 101 GLY A CA 1
ATOM 756 C C . GLY A 1 101 ? -18.241 -0.339 17.548 1.00 44.56 101 GLY A C 1
ATOM 757 O O . GLY A 1 101 ? -18.475 0.452 18.461 1.00 44.56 101 GLY A O 1
ATOM 758 N N . ARG A 1 102 ? -17.055 -0.949 17.442 1.00 44.78 102 ARG A N 1
ATOM 759 C CA . ARG A 1 102 ? -15.923 -0.728 18.333 1.00 44.78 102 ARG A CA 1
ATOM 760 C C . ARG A 1 102 ? -15.202 0.521 17.857 1.00 44.78 102 ARG A C 1
ATOM 762 O O . ARG A 1 102 ? -14.785 0.595 16.703 1.00 44.78 102 ARG A O 1
ATOM 769 N N . LYS A 1 103 ? -15.014 1.496 18.749 1.00 43.69 103 LYS A N 1
ATOM 770 C CA . LYS A 1 103 ? -14.069 2.591 18.495 1.00 43.69 103 LYS A CA 1
ATOM 771 C C . LYS A 1 103 ? -12.692 1.990 18.159 1.00 43.69 103 LYS A C 1
ATOM 773 O O . LYS A 1 103 ? -12.338 0.971 18.759 1.00 43.69 103 LYS A O 1
ATOM 778 N N . PRO A 1 104 ? -11.922 2.587 17.229 1.00 50.69 104 PRO A N 1
ATOM 779 C CA . PRO A 1 104 ? -10.557 2.151 16.951 1.00 50.69 104 PRO A CA 1
ATOM 780 C C . PRO A 1 104 ? -9.784 2.014 18.268 1.00 50.69 104 PRO A C 1
ATOM 782 O O . PRO A 1 104 ? -9.719 2.963 19.044 1.00 50.69 104 PRO A O 1
ATOM 785 N N . SER A 1 105 ? -9.241 0.828 18.543 1.00 47.22 105 SER A N 1
ATOM 786 C CA . SER A 1 105 ? -8.570 0.511 19.812 1.00 47.22 105 SER A CA 1
ATOM 787 C C . SER A 1 105 ? -7.190 1.156 19.954 1.00 47.22 105 SER A C 1
ATOM 789 O O . SER A 1 105 ? -6.538 0.988 20.979 1.00 47.22 105 SER A O 1
ATOM 791 N N . THR A 1 106 ? -6.716 1.866 18.931 1.00 50.16 106 THR A N 1
ATOM 792 C CA . THR A 1 106 ? -5.360 2.411 18.881 1.00 50.16 106 THR A CA 1
ATOM 793 C C . THR A 1 106 ? -5.413 3.874 18.438 1.00 50.16 106 THR A C 1
ATOM 795 O O . THR A 1 106 ? -6.008 4.159 17.396 1.00 50.16 106 THR A O 1
ATOM 798 N N . PRO A 1 107 ? -4.812 4.814 19.192 1.00 47.69 107 PRO A N 1
ATOM 799 C CA . PRO A 1 107 ? -4.621 6.183 18.729 1.00 47.69 107 PRO A CA 1
ATOM 800 C C . PRO A 1 107 ? -3.735 6.177 17.476 1.00 47.69 107 PRO A C 1
ATOM 802 O O . PRO A 1 107 ? -2.616 5.672 17.512 1.00 47.69 107 PRO A O 1
ATOM 805 N N . GLY A 1 108 ? -4.234 6.721 16.365 1.00 58.62 108 GLY A N 1
ATOM 806 C CA . GLY A 1 108 ? -3.502 6.802 15.095 1.00 58.62 108 GLY A CA 1
ATOM 807 C C . GLY A 1 108 ? -4.188 6.069 13.941 1.00 58.62 108 GLY A C 1
ATOM 808 O O . GLY A 1 108 ? -5.012 5.177 14.137 1.00 58.62 108 GLY A O 1
ATOM 809 N N . ALA A 1 109 ? -3.881 6.482 12.710 1.00 61.12 109 ALA A N 1
ATOM 810 C CA . ALA A 1 109 ? -4.402 5.816 11.522 1.00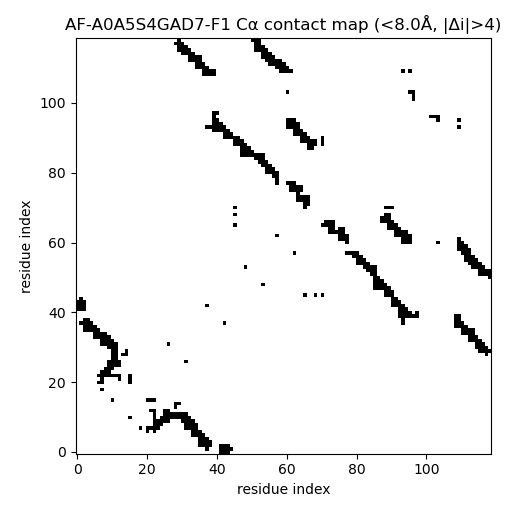 61.12 109 ALA A CA 1
ATOM 811 C C . ALA A 1 109 ? -3.756 4.421 11.378 1.00 61.12 109 ALA A C 1
ATOM 813 O O . ALA A 1 109 ? -2.536 4.309 11.523 1.00 61.12 109 ALA A O 1
ATOM 814 N N . PRO A 1 110 ? -4.537 3.363 11.088 1.00 71.44 110 PRO A N 1
ATOM 815 C CA . PRO A 1 110 ? -4.004 2.028 10.839 1.00 71.44 110 PRO A CA 1
ATOM 816 C C . PRO A 1 110 ? -2.915 2.000 9.769 1.00 71.44 110 PRO A C 1
ATOM 818 O O . PRO A 1 110 ? -2.997 2.711 8.762 1.00 71.44 110 PRO A O 1
ATOM 821 N N . ARG A 1 111 ? -1.903 1.160 10.005 1.00 72.50 111 ARG A N 1
ATOM 822 C CA . ARG A 1 111 ? -0.683 1.068 9.198 1.00 72.50 111 ARG A CA 1
ATOM 823 C C . ARG A 1 111 ? -0.582 -0.257 8.457 1.00 72.50 111 ARG A C 1
ATOM 825 O O . ARG A 1 111 ? -0.974 -1.302 8.972 1.00 72.50 111 ARG A O 1
ATOM 832 N N . GLN A 1 112 ? 0.029 -0.207 7.281 1.00 68.81 112 GLN A N 1
ATOM 833 C CA . GLN A 1 112 ? 0.330 -1.362 6.433 1.00 68.81 112 GLN A CA 1
ATOM 834 C C . GLN A 1 112 ? 1.714 -1.219 5.786 1.00 68.81 112 GLN A C 1
ATOM 836 O O . GLN A 1 112 ? 2.153 -0.100 5.514 1.00 68.81 112 GLN A O 1
ATOM 841 N N . ILE A 1 113 ? 2.368 -2.340 5.488 1.00 76.19 113 ILE A N 1
ATOM 842 C CA . ILE A 1 113 ? 3.565 -2.408 4.642 1.00 76.19 113 ILE A CA 1
ATOM 843 C C . ILE A 1 113 ? 3.151 -2.784 3.221 1.00 76.19 113 ILE A C 1
ATOM 845 O O . ILE A 1 113 ? 2.365 -3.711 3.013 1.00 76.19 113 ILE A O 1
ATOM 849 N N . ARG A 1 114 ? 3.723 -2.083 2.242 1.00 75.62 114 ARG A N 1
ATOM 850 C CA . ARG A 1 114 ? 3.620 -2.373 0.812 1.00 75.62 114 ARG A CA 1
ATOM 851 C C . ARG A 1 114 ? 5.018 -2.671 0.278 1.00 75.62 114 ARG A C 1
ATOM 853 O O . ARG A 1 114 ? 5.820 -1.755 0.115 1.00 75.62 114 ARG A O 1
ATOM 860 N N . LEU A 1 115 ? 5.302 -3.948 0.036 1.00 77.12 115 LEU A N 1
ATOM 861 C CA . LEU A 1 115 ? 6.562 -4.436 -0.525 1.00 77.12 115 LEU A CA 1
ATOM 862 C C . LEU A 1 115 ? 6.384 -4.737 -2.013 1.00 77.12 115 LEU A C 1
ATOM 864 O O . LEU A 1 115 ? 5.506 -5.508 -2.397 1.00 77.12 115 LEU A O 1
ATOM 868 N N . LYS A 1 116 ? 7.264 -4.185 -2.837 1.00 76.31 116 LYS A N 1
ATOM 869 C CA . LYS A 1 116 ? 7.337 -4.419 -4.277 1.00 76.31 116 LYS A CA 1
ATOM 870 C C . LYS A 1 116 ? 8.734 -4.946 -4.613 1.00 76.31 116 LYS A C 1
ATOM 872 O O . LYS A 1 116 ? 9.662 -4.144 -4.623 1.00 76.31 116 LYS A O 1
ATOM 877 N N . PRO A 1 117 ? 8.923 -6.265 -4.795 1.00 67.81 117 PRO A N 1
ATOM 878 C CA . PRO A 1 117 ? 10.196 -6.814 -5.254 1.00 67.81 117 PRO A CA 1
ATOM 879 C C . PRO A 1 117 ? 10.467 -6.446 -6.724 1.00 67.81 117 PRO A C 1
ATOM 881 O O . PRO A 1 117 ? 9.514 -6.119 -7.446 1.00 67.81 117 PRO A O 1
ATOM 884 N N . PRO A 1 118 ? 11.730 -6.565 -7.175 1.00 68.81 118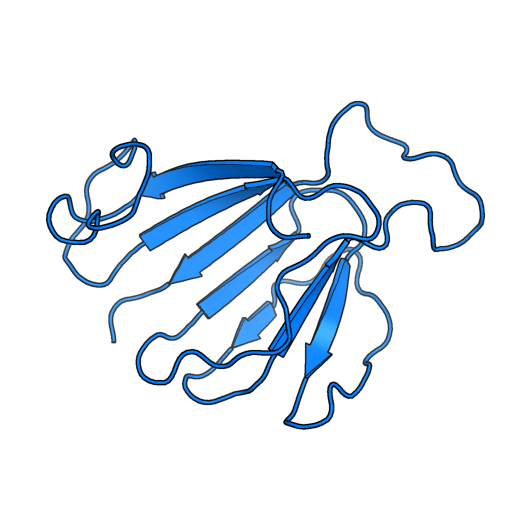 PRO A N 1
ATOM 885 C CA . PRO A 1 118 ? 12.081 -6.327 -8.564 1.00 68.81 118 PRO A CA 1
ATOM 886 C C . PRO A 1 118 ? 11.368 -7.344 -9.457 1.00 68.81 118 PRO A C 1
ATOM 888 O O . PRO A 1 118 ? 11.063 -8.469 -9.042 1.00 68.81 118 PRO A O 1
ATOM 891 N N . THR A 1 119 ? 11.027 -6.889 -10.657 1.00 62.84 119 THR A N 1
ATOM 892 C CA . THR A 1 119 ? 10.345 -7.676 -11.691 1.00 62.84 119 THR A CA 1
ATOM 893 C C . THR A 1 119 ? 11.313 -8.501 -12.496 1.00 62.84 119 THR A C 1
ATOM 895 O O . THR A 1 119 ? 12.311 -7.892 -12.943 1.00 62.84 119 THR A O 1
#

InterPro domains:
  IPR011051 RmlC-like cupin domain superfamily [SSF51182] (23-73)
  IPR014710 RmlC-like jelly roll fold [G3DSA:2.60.120.10] 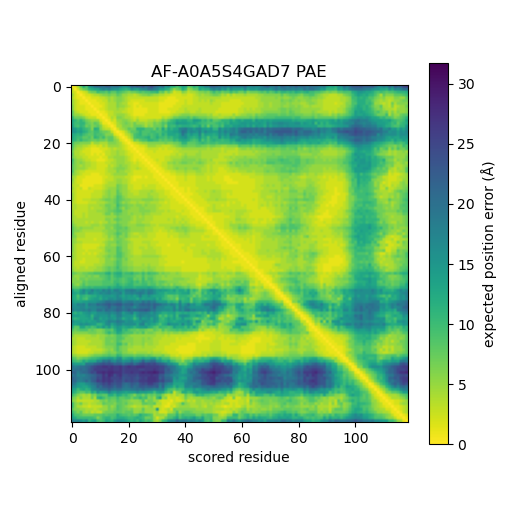(19-100)

pLDDT: mean 76.26, std 13.39, range [43.69, 91.75]

Secondary structure (DSSP, 8-state):
---SEEEEEEE-GGGGTT-SS--SEE--TT-EEEEEE--TT--PPSB--SS--EEEEESSS-EEEEETTTTB-PPPBSS--EEE-TT--EEEEE-TTTSTTPPPSSSS--EEEEEE---

Solvent-accessible surface area (backbone atoms only — not comparable to full-atom values): 6497 Å² total; per-residue (Å²): 96,60,67,75,43,79,43,44,45,33,20,18,78,85,75,38,83,89,52,95,57,76,47,78,32,80,45,63,76,59,31,37,34,31,42,36,24,29,47,67,76,20,34,53,68,79,44,54,44,73,68,47,32,42,32,40,31,70,76,43,61,32,38,34,52,27,35,50,97,82,50,48,73,62,81,68,49,75,84,59,76,46,78,43,65,47,59,50,30,32,27,46,32,30,40,41,40,70,66,79,82,38,74,68,94,54,95,70,62,36,32,31,39,42,38,26,54,59,113

Sequence (119 aa):
MAAKNIFFLLGAIKDTEGASTPPALTSDPGTSIFIVECPPGDGPALHAHLKTRETFMPITGTWQILYGDRGERPPPRADGHDRRAAGVTRAFKNVSGQLLGRKPSTPGAPRQIRLKPPT

Organism: NCBI:txid1642303

Nearest PDB structures (foldseek):
  5fq0-assembly1_A  TM=8.150E-01  e=1.309E-04  Halomonas sp.
  7zvm-assembly1_A-2  TM=8.132E-01  e=1.241E-04  Thermococcus barophilus
  5fpz-assembly1_A-2  TM=7.934E-01  e=1.002E-04  Yersinia enterocolitica subsp. enterocolitica 8081
  5fpx-assembly1_A  TM=6.535E-01  e=7.269E-05  Yersinia enterocolitica subsp. enterocolitica 8081
  2fqp-assembly2_C  TM=6.867E-01  e=1.115E-04  Bordetella pertussis Tohama I